Protein AF-A0A222F037-F1 (afdb_monomer)

Structure (mmCIF, N/CA/C/O backbone):
data_AF-A0A222F037-F1
#
_entry.id   AF-A0A222F037-F1
#
loop_
_atom_site.group_PDB
_atom_site.id
_atom_site.type_symbol
_atom_site.label_atom_id
_atom_site.label_alt_id
_atom_site.label_comp_id
_atom_site.label_asym_id
_atom_site.label_entity_id
_atom_site.label_seq_id
_atom_site.pdbx_PDB_ins_code
_atom_site.Cartn_x
_atom_site.Cartn_y
_atom_site.Cartn_z
_atom_site.occupancy
_atom_site.B_iso_or_equiv
_atom_site.auth_seq_id
_atom_site.auth_comp_id
_atom_site.auth_asym_id
_atom_site.auth_atom_id
_atom_site.pdbx_PDB_model_num
ATOM 1 N N . MET A 1 1 ? -57.638 6.867 69.847 1.00 44.72 1 MET A N 1
ATOM 2 C CA . MET A 1 1 ? -56.351 6.575 69.184 1.00 44.72 1 MET A CA 1
ATOM 3 C C . MET A 1 1 ? -56.118 7.728 68.218 1.00 44.72 1 MET A C 1
ATOM 5 O O . MET A 1 1 ? -56.720 7.694 67.163 1.00 44.72 1 MET A O 1
ATOM 9 N N . LEU A 1 2 ? -55.540 8.893 68.529 1.00 27.75 2 LEU A N 1
ATOM 10 C CA . LEU A 1 2 ? -54.405 9.309 69.376 1.00 27.75 2 LEU A CA 1
ATOM 11 C C . LEU A 1 2 ? -53.073 8.592 69.084 1.00 27.75 2 LEU A C 1
ATOM 13 O O . LEU A 1 2 ? -53.052 7.366 69.155 1.00 27.75 2 LEU A O 1
ATOM 17 N N . GLN A 1 3 ? -52.037 9.436 68.871 1.00 32.38 3 GLN A N 1
ATOM 18 C CA . GLN A 1 3 ? -50.613 9.254 68.481 1.00 32.38 3 GLN A CA 1
ATOM 19 C C . GLN A 1 3 ? -50.388 9.155 66.956 1.00 32.38 3 GLN A C 1
ATOM 21 O O . GLN A 1 3 ? -50.810 8.178 66.355 1.00 32.38 3 GLN A O 1
ATOM 26 N N . GLU A 1 4 ? -49.872 10.141 66.198 1.00 31.61 4 GLU A N 1
ATOM 27 C CA . GLU A 1 4 ? -48.800 11.162 66.362 1.00 31.61 4 GLU A CA 1
ATOM 28 C C . GLU A 1 4 ? -47.392 10.628 66.681 1.00 31.61 4 GLU A C 1
ATOM 30 O O . GLU A 1 4 ? -47.247 9.740 67.516 1.00 31.61 4 GLU A O 1
ATOM 35 N N . SER A 1 5 ? -46.388 11.287 66.069 1.00 30.94 5 SER A N 1
ATOM 36 C CA . SER A 1 5 ? -44.912 11.128 66.130 1.00 30.94 5 SER A CA 1
ATOM 37 C C . SER A 1 5 ? -44.308 10.109 65.141 1.00 30.94 5 SER A C 1
ATOM 39 O O . SER A 1 5 ? -44.857 9.033 64.957 1.00 30.94 5 SER A O 1
ATOM 41 N N . SER A 1 6 ? -43.207 10.361 64.429 1.00 33.81 6 SER A N 1
ATOM 42 C CA . SER A 1 6 ? -42.272 11.495 64.385 1.00 33.81 6 SER A CA 1
ATOM 43 C C . SER A 1 6 ? -41.358 11.348 63.162 1.00 33.81 6 SER A C 1
ATOM 45 O O . SER A 1 6 ? -41.083 10.245 62.697 1.00 33.81 6 SER A O 1
ATOM 47 N N . GLU A 1 7 ? -40.892 12.492 62.673 1.00 32.72 7 GLU A N 1
ATOM 48 C CA . GLU A 1 7 ? -39.775 12.670 61.751 1.00 32.72 7 GLU A CA 1
ATOM 49 C C . GLU A 1 7 ? -38.509 11.928 62.207 1.00 32.72 7 GLU A C 1
ATOM 51 O O . GLU A 1 7 ? -38.179 11.947 63.390 1.00 32.72 7 GLU A O 1
ATOM 56 N N . GLU A 1 8 ? -37.728 11.413 61.255 1.00 32.22 8 GLU A N 1
ATOM 57 C CA . GLU A 1 8 ? -36.274 11.361 61.409 1.00 32.22 8 GLU A CA 1
ATOM 58 C C . GLU A 1 8 ? -35.620 11.683 60.059 1.00 32.22 8 GLU A C 1
ATOM 60 O O . GLU A 1 8 ? -35.667 10.923 59.091 1.00 32.22 8 GLU A O 1
ATOM 65 N N . LYS A 1 9 ? -35.093 12.907 59.975 1.00 33.88 9 LYS A N 1
ATOM 66 C CA . LYS A 1 9 ? -34.127 13.323 58.965 1.00 33.88 9 LYS A CA 1
ATOM 67 C C . LYS A 1 9 ? -32.746 12.907 59.464 1.00 33.88 9 LYS A C 1
ATOM 69 O O . LYS A 1 9 ? -32.246 13.527 60.392 1.00 33.88 9 LYS A O 1
ATOM 74 N N . GLU A 1 10 ? -32.095 12.001 58.751 1.00 32.56 10 GLU A N 1
ATOM 75 C CA . GLU A 1 10 ? -30.636 11.975 58.621 1.00 32.56 10 GLU A CA 1
ATOM 76 C C . GLU A 1 10 ? -30.338 11.840 57.114 1.00 32.56 10 GLU A C 1
ATOM 78 O O . GLU A 1 10 ? -30.936 11.024 56.426 1.00 32.56 10 GLU A O 1
ATOM 83 N N . GLY A 1 11 ? -29.537 12.663 56.445 1.00 24.97 11 GLY A N 1
ATOM 84 C CA . GLY A 1 11 ? -28.470 13.505 56.952 1.00 24.97 11 GLY A CA 1
ATOM 85 C C . GLY A 1 11 ? -27.113 12.840 56.733 1.00 24.97 11 GLY A C 1
ATOM 86 O O . GLY A 1 11 ? -26.520 12.366 57.679 1.00 24.97 11 GLY A O 1
ATOM 87 N N . ILE A 1 12 ? -26.607 12.916 55.493 1.00 29.00 12 ILE A N 1
ATOM 88 C CA . ILE A 1 12 ? -25.171 13.020 55.167 1.00 29.00 12 ILE A CA 1
ATOM 89 C C . ILE A 1 12 ? -24.291 11.800 55.522 1.00 29.00 12 ILE A C 1
ATOM 91 O O . ILE A 1 12 ? -23.791 11.697 56.630 1.00 29.00 12 ILE A O 1
ATOM 95 N N . GLN A 1 13 ? -23.894 11.011 54.519 1.00 25.70 13 GLN A N 1
ATOM 96 C CA . GLN A 1 13 ? -22.471 10.837 54.170 1.00 25.70 13 GLN A CA 1
ATOM 97 C C . GLN A 1 13 ? -22.314 9.960 52.931 1.00 25.70 13 GLN A C 1
ATOM 99 O O . GLN A 1 13 ? -22.959 8.929 52.774 1.00 25.70 13 GLN A O 1
ATOM 104 N N . GLY A 1 14 ? -21.473 10.437 52.014 1.00 31.55 14 GLY A N 1
ATOM 105 C CA . GLY A 1 14 ? -21.259 9.838 50.712 1.00 31.55 14 GLY A CA 1
ATOM 106 C C . GLY A 1 14 ? -20.851 8.376 50.803 1.00 31.55 14 GLY A C 1
ATOM 107 O O . GLY A 1 14 ? -19.873 8.025 51.459 1.00 31.55 14 GLY A O 1
ATOM 108 N N . GLN A 1 15 ? -21.546 7.540 50.041 1.00 29.97 15 GLN A N 1
ATOM 109 C CA . GLN A 1 15 ? -20.991 6.257 49.658 1.00 29.97 15 GLN A CA 1
ATOM 110 C C . GLN A 1 15 ? -20.064 6.512 48.473 1.00 29.97 15 GLN A C 1
ATOM 112 O O . GLN A 1 15 ? -20.461 6.521 47.308 1.00 29.97 15 GLN A O 1
ATOM 117 N N . GLN A 1 16 ? -18.841 6.882 48.865 1.00 32.56 16 GLN A N 1
ATOM 118 C CA . GLN A 1 16 ? -17.566 6.583 48.222 1.00 32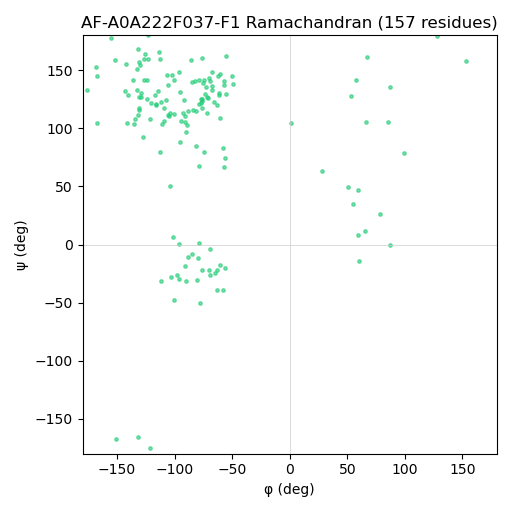.56 16 GLN A CA 1
ATOM 119 C C . GLN A 1 16 ? -17.789 5.758 46.949 1.00 32.56 16 GLN A C 1
ATOM 121 O O . GLN A 1 16 ? -18.198 4.601 46.992 1.00 32.56 16 GLN A O 1
ATOM 126 N N . VAL A 1 17 ? -17.670 6.371 45.771 1.00 36.91 17 VAL A N 1
ATOM 127 C CA . VAL A 1 17 ? -16.394 6.375 45.041 1.00 36.91 17 VAL A CA 1
ATOM 128 C C . VAL A 1 17 ? -15.584 5.130 45.408 1.00 36.91 17 VAL A C 1
ATOM 130 O O . VAL A 1 17 ? -14.506 5.209 45.984 1.00 36.91 17 VAL A O 1
ATOM 133 N N . ASN A 1 18 ? -16.120 3.955 45.080 1.00 30.56 18 ASN A N 1
ATOM 134 C CA . ASN A 1 18 ? -15.270 2.810 44.820 1.00 30.56 18 ASN A CA 1
ATOM 135 C C . ASN A 1 18 ? -14.655 3.068 43.452 1.00 30.56 18 ASN A C 1
ATOM 137 O O . ASN A 1 18 ? -15.126 2.615 42.410 1.00 30.56 18 ASN A O 1
ATOM 141 N N . GLU A 1 19 ? -13.625 3.910 43.504 1.00 40.41 19 GLU A N 1
ATOM 142 C CA . GLU A 1 19 ? -12.533 4.009 42.557 1.00 40.41 19 GLU A CA 1
ATOM 143 C C . GLU A 1 19 ? -11.891 2.623 42.487 1.00 40.41 19 GLU A C 1
ATOM 145 O O . GLU A 1 19 ? -10.844 2.334 43.066 1.00 40.41 19 GLU A O 1
ATOM 150 N N . GLU A 1 20 ? -12.580 1.705 41.814 1.00 37.59 20 GLU A N 1
ATOM 151 C CA . GLU A 1 20 ? -11.946 0.504 41.330 1.00 37.59 20 GLU A CA 1
ATOM 152 C C . GLU A 1 20 ? -10.862 1.015 40.384 1.00 37.59 20 GLU A C 1
ATOM 154 O O . GLU A 1 20 ? -11.156 1.603 39.339 1.00 37.59 20 GLU A O 1
ATOM 159 N N . LYS A 1 21 ? -9.606 0.885 40.826 1.00 43.19 21 LYS A N 1
ATOM 160 C CA . LYS A 1 21 ? -8.369 1.118 40.075 1.00 43.19 21 LYS A CA 1
ATOM 161 C C . LYS A 1 21 ? -8.349 0.227 38.829 1.00 43.19 21 LYS A C 1
ATOM 163 O O . LYS A 1 21 ? -7.562 -0.704 38.709 1.00 43.19 21 LYS A O 1
ATOM 168 N N . GLY A 1 22 ? -9.246 0.489 37.894 1.00 38.19 22 GLY A N 1
ATOM 169 C CA . GLY A 1 22 ? -9.325 -0.146 36.601 1.00 38.19 22 GLY A CA 1
ATOM 170 C C . GLY A 1 22 ? -8.565 0.735 35.637 1.00 38.19 22 GLY A C 1
ATOM 171 O O . GLY A 1 22 ? -9.047 1.798 35.254 1.00 38.19 22 GLY A O 1
ATOM 172 N N . SER A 1 23 ? -7.375 0.303 35.235 1.00 48.22 23 SER A N 1
ATOM 173 C CA . SER A 1 23 ? -6.667 0.874 34.093 1.00 48.22 23 SER A CA 1
ATOM 174 C C . SER A 1 23 ? -7.546 0.766 32.837 1.00 48.22 23 SER A C 1
ATOM 176 O O . SER A 1 23 ? -7.405 -0.168 32.052 1.00 48.22 23 SER A O 1
ATOM 178 N N . ARG A 1 24 ? -8.476 1.704 32.616 1.00 53.94 24 ARG A N 1
ATOM 179 C CA . ARG A 1 24 ? -9.244 1.816 31.369 1.00 53.94 24 ARG A CA 1
ATOM 180 C C . ARG A 1 24 ? -8.385 2.499 30.310 1.00 53.94 24 ARG A C 1
ATOM 182 O O . ARG A 1 24 ? -8.654 3.620 29.887 1.00 53.94 24 ARG A O 1
ATOM 189 N N . THR A 1 25 ? -7.330 1.826 29.872 1.00 52.44 25 THR A N 1
ATOM 190 C CA . THR A 1 25 ? -6.599 2.210 28.664 1.00 52.44 25 THR A CA 1
ATOM 191 C C . THR A 1 25 ? -7.233 1.487 27.484 1.00 52.44 25 THR A C 1
ATOM 193 O O . THR A 1 25 ? -6.890 0.349 27.194 1.00 52.44 25 THR A O 1
ATOM 196 N N . MET A 1 26 ? -8.134 2.164 26.769 1.00 52.06 26 MET A N 1
ATOM 197 C CA . MET A 1 26 ? -8.451 1.800 25.383 1.00 52.06 26 MET A CA 1
ATOM 198 C C . MET A 1 26 ? -7.982 2.886 24.409 1.00 52.06 26 MET A C 1
ATOM 200 O O . MET A 1 26 ? -8.790 3.685 23.941 1.00 52.06 26 MET A O 1
ATOM 204 N N . PRO A 1 27 ? -6.682 2.921 24.074 1.00 58.72 27 PRO A N 1
ATOM 205 C CA . PRO A 1 27 ? -6.252 3.593 22.864 1.00 58.72 27 PRO A CA 1
ATOM 206 C C . PRO A 1 27 ? -5.308 2.709 22.044 1.00 58.72 27 PRO A C 1
ATOM 208 O O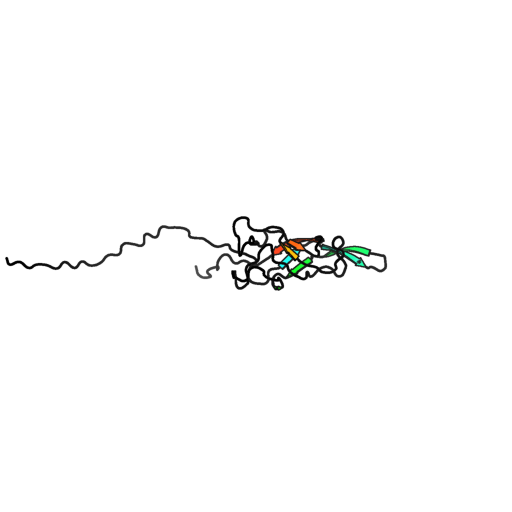 . PRO A 1 27 ? -4.168 2.471 22.425 1.00 58.72 27 PRO A O 1
ATOM 211 N N . PHE A 1 28 ? -5.788 2.268 20.886 1.00 55.22 28 PHE A N 1
ATOM 212 C CA . PHE A 1 28 ? -5.051 2.337 19.624 1.00 55.22 28 PHE A CA 1
ATOM 213 C C . PHE A 1 28 ? -6.037 2.025 18.502 1.00 55.22 28 PHE A C 1
ATOM 215 O O . PHE A 1 28 ? -6.422 0.871 18.327 1.00 55.22 28 PHE A O 1
ATOM 222 N N . ILE A 1 29 ? -6.483 3.038 17.759 1.00 59.16 29 ILE A N 1
ATOM 223 C CA . ILE A 1 29 ? -7.314 2.816 16.574 1.00 59.16 29 ILE A CA 1
ATOM 224 C C . ILE A 1 29 ? -6.729 3.621 15.427 1.00 59.16 29 ILE A C 1
ATOM 226 O O . ILE A 1 29 ? -6.639 4.843 15.481 1.00 59.16 29 ILE A O 1
ATOM 230 N N . ASN A 1 30 ? -6.314 2.891 14.402 1.00 64.50 30 ASN A N 1
ATOM 231 C CA . ASN A 1 30 ? -5.890 3.427 13.130 1.00 64.50 30 ASN A CA 1
ATOM 232 C C . ASN A 1 30 ? -6.545 2.567 12.039 1.00 64.50 30 ASN A C 1
ATOM 234 O O . ASN A 1 30 ? -6.110 1.441 11.809 1.00 64.50 30 ASN A O 1
ATOM 238 N N . SER A 1 31 ? -7.589 3.092 11.396 1.00 67.31 31 SER A N 1
ATOM 239 C CA . SER A 1 31 ? -8.130 2.595 10.121 1.00 67.31 31 SER A CA 1
ATOM 240 C C . SER A 1 31 ? -7.694 3.530 8.985 1.00 67.31 31 SER A C 1
ATOM 242 O O . SER A 1 31 ? -8.515 4.024 8.220 1.00 67.31 31 SER A O 1
ATOM 244 N N . GLN A 1 32 ? -6.383 3.777 8.973 1.00 66.75 32 GLN A N 1
ATOM 245 C CA . GLN A 1 32 ? -5.530 4.659 8.161 1.00 66.75 32 GLN A CA 1
ATOM 246 C C . GLN A 1 32 ? -5.486 6.175 8.484 1.00 66.75 32 GLN A C 1
ATOM 248 O O . GLN A 1 32 ? -5.090 6.939 7.615 1.00 66.75 32 GLN A O 1
ATOM 253 N N . GLY A 1 33 ? -5.749 6.579 9.743 1.00 58.16 33 GLY A N 1
ATOM 254 C CA . GLY A 1 33 ? -5.167 7.782 10.390 1.00 58.16 33 GLY A CA 1
ATOM 255 C C . GLY A 1 33 ? -5.552 9.179 9.873 1.00 58.16 33 GLY A C 1
ATOM 256 O O . GLY A 1 33 ? -6.029 9.310 8.752 1.00 58.16 33 GLY A O 1
ATOM 257 N N . PRO A 1 34 ? -5.353 10.267 10.660 1.00 54.12 34 PRO A N 1
ATOM 258 C CA . PRO A 1 34 ? -5.536 11.616 10.139 1.00 54.12 34 PRO A CA 1
ATOM 259 C C . PRO A 1 34 ? -4.537 11.834 9.000 1.00 54.12 34 PRO A C 1
ATOM 261 O O . PRO A 1 34 ? -3.345 11.546 9.138 1.00 54.12 34 PRO A O 1
ATOM 264 N N . LEU A 1 35 ? -5.046 12.323 7.872 1.00 65.75 35 LEU 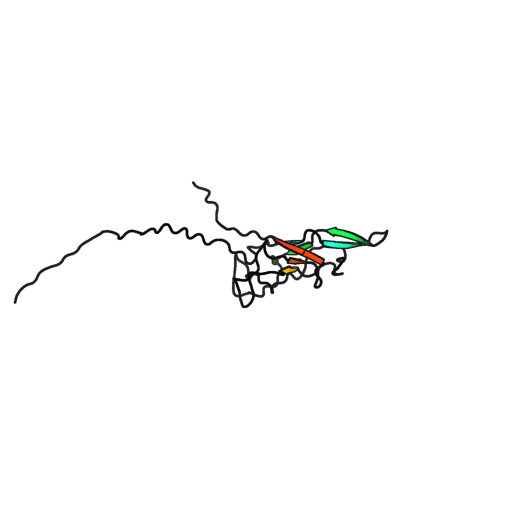A N 1
ATOM 265 C CA . LEU A 1 35 ? -4.247 12.630 6.692 1.00 65.75 35 LEU A CA 1
ATOM 266 C C . LEU A 1 35 ? -3.018 13.480 7.077 1.00 65.75 35 LEU A C 1
ATOM 268 O O . LEU A 1 35 ? -3.166 14.410 7.875 1.00 65.75 35 LEU A O 1
ATOM 272 N N . PRO A 1 36 ? -1.824 13.206 6.512 1.00 66.56 36 PRO A N 1
ATOM 273 C CA . PRO A 1 36 ? -1.565 12.338 5.359 1.00 66.56 36 PRO A CA 1
ATOM 274 C C . PRO A 1 36 ? -0.963 10.965 5.728 1.00 66.56 36 PRO A C 1
ATOM 276 O O . PRO A 1 36 ? 0.197 10.867 6.128 1.00 66.56 36 PRO A O 1
ATOM 279 N N . GLY A 1 37 ? -1.728 9.888 5.516 1.00 79.81 37 GLY A N 1
ATOM 280 C CA . GLY A 1 37 ? -1.173 8.537 5.398 1.00 79.81 37 GLY A CA 1
ATOM 281 C C . GLY A 1 37 ? -0.491 8.351 4.038 1.00 79.81 37 GLY A C 1
ATOM 282 O O . GLY A 1 37 ? -0.968 8.853 3.015 1.00 79.81 37 GLY A O 1
ATOM 283 N N . ILE A 1 38 ? 0.632 7.643 4.014 1.00 87.19 38 ILE A N 1
ATOM 284 C CA . ILE A 1 38 ? 1.421 7.399 2.808 1.00 87.19 38 ILE A CA 1
ATOM 285 C C . ILE A 1 38 ? 1.695 5.909 2.695 1.00 87.19 38 ILE A C 1
ATOM 287 O O . ILE A 1 38 ? 2.237 5.303 3.616 1.00 87.19 38 ILE A O 1
ATOM 291 N N . ASP A 1 39 ? 1.381 5.316 1.552 1.00 88.19 39 ASP A N 1
ATOM 292 C CA . ASP A 1 39 ? 1.894 3.994 1.233 1.00 88.19 39 ASP A CA 1
ATOM 293 C C . ASP A 1 39 ? 3.301 4.135 0.706 1.00 88.19 39 ASP A C 1
ATOM 295 O O . ASP A 1 39 ? 3.495 4.679 -0.377 1.00 88.19 39 ASP A O 1
ATOM 299 N N . LEU A 1 40 ? 4.275 3.607 1.432 1.00 89.19 40 LEU A N 1
ATOM 300 C CA . LEU A 1 40 ? 5.659 3.626 0.998 1.00 89.19 40 LEU A CA 1
ATOM 301 C C . LEU A 1 40 ? 6.091 2.216 0.622 1.00 89.19 40 LEU A C 1
ATOM 303 O O . LEU A 1 40 ? 6.130 1.323 1.474 1.00 89.19 40 LEU A O 1
ATOM 307 N N . ALA A 1 41 ? 6.442 2.035 -0.646 1.00 89.06 41 ALA A N 1
ATOM 308 C CA . ALA A 1 41 ? 7.097 0.840 -1.139 1.00 89.06 41 ALA A CA 1
ATOM 309 C C . ALA A 1 41 ? 8.552 1.199 -1.489 1.00 89.06 41 ALA A C 1
ATOM 311 O O . ALA A 1 41 ? 8.787 1.907 -2.468 1.00 89.06 41 ALA A O 1
ATOM 312 N N . PRO A 1 42 ? 9.543 0.780 -0.676 1.00 83.94 42 PRO A N 1
ATOM 313 C CA . PRO A 1 42 ? 10.922 1.258 -0.816 1.00 83.94 42 PRO A CA 1
ATOM 314 C C . PRO A 1 42 ? 11.612 0.847 -2.121 1.00 83.94 42 PRO A C 1
ATOM 316 O O . PRO A 1 42 ? 12.563 1.500 -2.539 1.00 83.94 42 PRO A O 1
ATOM 319 N N . VAL A 1 43 ? 11.164 -0.251 -2.733 1.00 85.94 43 VAL A N 1
ATOM 320 C CA . VAL A 1 43 ? 11.816 -0.878 -3.887 1.00 85.94 43 VAL A CA 1
ATOM 321 C C . VAL A 1 43 ? 10.790 -1.056 -5.000 1.00 85.94 43 VAL A C 1
ATOM 323 O O . VAL A 1 43 ? 10.095 -2.066 -5.032 1.00 85.94 43 VAL A O 1
ATOM 326 N N . ASP A 1 44 ? 10.683 -0.087 -5.904 1.00 84.50 44 ASP A N 1
ATOM 327 C CA . ASP A 1 44 ? 9.864 -0.165 -7.117 1.00 84.50 44 ASP A CA 1
ATOM 328 C C . ASP A 1 44 ? 10.776 -0.236 -8.357 1.00 84.50 44 ASP A C 1
ATOM 330 O O . ASP A 1 44 ? 11.396 0.769 -8.731 1.00 84.50 44 ASP A O 1
ATOM 334 N N . PRO A 1 45 ? 10.944 -1.423 -8.973 1.00 86.50 45 PRO A N 1
ATOM 335 C CA . PRO A 1 45 ? 11.808 -1.587 -10.134 1.00 86.50 45 PRO A CA 1
ATOM 336 C C . PRO A 1 45 ? 11.125 -1.052 -11.395 1.00 86.50 45 PRO A C 1
ATOM 338 O O . PRO A 1 45 ? 10.043 -1.505 -11.768 1.00 86.50 45 PRO A O 1
ATOM 341 N N . TYR A 1 46 ? 11.771 -0.138 -12.105 1.00 86.62 46 TYR A N 1
ATOM 342 C CA . TYR A 1 46 ? 11.267 0.415 -13.360 1.00 86.62 46 TYR A CA 1
ATOM 343 C C . TYR A 1 46 ? 12.350 0.376 -14.442 1.00 86.62 46 TYR A C 1
ATOM 345 O O . TYR A 1 46 ? 13.548 0.310 -14.159 1.00 86.62 46 TYR A O 1
ATOM 353 N N . MET A 1 47 ? 11.917 0.402 -15.698 1.00 86.31 47 MET A N 1
ATOM 354 C CA . MET A 1 47 ? 12.800 0.432 -16.859 1.00 86.31 47 MET A CA 1
ATOM 355 C C . MET A 1 47 ? 13.046 1.877 -17.275 1.00 86.31 47 MET A C 1
ATOM 357 O O . MET A 1 47 ? 12.127 2.574 -17.719 1.00 86.31 47 MET A O 1
ATOM 361 N N . GLN A 1 48 ? 14.289 2.337 -17.124 1.00 84.62 48 GLN A N 1
ATOM 362 C CA . GLN A 1 48 ? 14.702 3.652 -17.597 1.00 84.62 48 GLN A CA 1
ATOM 363 C C . GLN A 1 48 ? 15.255 3.550 -19.012 1.00 84.62 48 GLN A C 1
ATOM 365 O O . GLN A 1 48 ? 16.232 2.842 -19.260 1.00 84.62 48 GLN A O 1
ATOM 370 N N . VAL A 1 49 ? 14.671 4.324 -19.923 1.00 82.75 49 VAL A N 1
ATOM 371 C CA . VAL A 1 49 ? 15.210 4.484 -21.271 1.00 82.75 49 VAL A CA 1
ATOM 372 C C . VAL A 1 49 ? 16.478 5.329 -21.177 1.00 82.75 49 VAL A C 1
ATOM 374 O O . VAL A 1 49 ? 16.430 6.510 -20.831 1.00 82.75 49 VAL A O 1
ATOM 377 N N . THR A 1 50 ? 17.625 4.722 -21.466 1.00 82.62 50 THR A N 1
ATOM 378 C CA . THR A 1 50 ? 18.895 5.431 -21.643 1.00 82.62 50 THR A CA 1
ATOM 379 C C . THR A 1 50 ? 19.335 5.337 -23.106 1.00 82.62 50 THR A C 1
ATOM 381 O O . THR A 1 50 ? 18.902 4.424 -23.811 1.00 82.62 50 THR A O 1
ATOM 384 N N . PRO A 1 51 ? 20.219 6.229 -23.594 1.00 82.44 51 PRO A N 1
ATOM 385 C CA . PRO A 1 51 ? 20.740 6.139 -24.961 1.00 82.44 51 PRO A CA 1
ATOM 386 C C . PRO A 1 51 ? 21.427 4.801 -25.298 1.00 82.44 51 PRO A C 1
ATOM 388 O O . PRO A 1 51 ? 21.559 4.470 -26.470 1.00 82.44 51 PRO A O 1
ATOM 391 N N . ALA A 1 52 ? 21.855 4.035 -24.287 1.00 82.50 52 ALA A N 1
ATOM 392 C CA . ALA A 1 52 ? 22.500 2.729 -24.434 1.00 82.50 52 ALA A CA 1
ATOM 393 C C . ALA A 1 52 ? 21.535 1.531 -24.298 1.00 82.50 52 ALA A C 1
ATOM 395 O O . ALA A 1 52 ? 21.976 0.387 -24.393 1.00 82.50 52 ALA A O 1
ATOM 396 N N . GLY A 1 53 ? 20.238 1.773 -24.071 1.00 81.25 53 GLY A N 1
ATOM 397 C CA . GLY A 1 53 ? 19.221 0.739 -23.865 1.00 81.25 53 GLY A CA 1
ATOM 398 C C . GLY A 1 53 ? 18.396 0.938 -22.591 1.00 81.25 53 GLY A C 1
ATOM 399 O O . GLY A 1 53 ? 18.588 1.896 -21.837 1.00 81.25 53 GLY A O 1
ATOM 400 N N . GLU A 1 54 ? 17.450 0.031 -22.358 1.00 84.06 54 GLU A N 1
ATOM 401 C CA . GLU A 1 54 ? 16.650 0.014 -21.132 1.00 84.06 54 GLU A CA 1
ATOM 402 C C . GLU A 1 54 ? 17.458 -0.609 -19.992 1.00 84.06 54 GLU A C 1
ATOM 404 O O . GLU A 1 54 ? 17.914 -1.750 -20.089 1.00 84.06 54 GLU A O 1
ATOM 409 N N . ILE A 1 55 ? 17.654 0.152 -18.915 1.00 85.88 55 ILE A N 1
ATOM 410 C CA . ILE A 1 55 ? 18.379 -0.303 -17.725 1.00 85.88 55 ILE A CA 1
ATOM 411 C C . ILE A 1 55 ? 17.392 -0.359 -16.554 1.00 85.88 55 ILE A C 1
ATOM 413 O O . ILE A 1 55 ? 16.659 0.615 -16.339 1.00 85.88 55 ILE A O 1
ATOM 417 N N . PRO A 1 56 ? 17.363 -1.462 -15.783 1.00 86.00 56 PRO A N 1
ATOM 418 C CA . PRO A 1 56 ? 16.537 -1.543 -14.591 1.00 86.00 56 PRO A CA 1
ATOM 419 C C . PRO A 1 56 ? 17.106 -0.637 -13.497 1.00 86.00 56 PRO A C 1
ATOM 421 O O . PRO A 1 56 ? 18.271 -0.753 -13.111 1.00 86.00 56 PRO A O 1
ATOM 424 N N . LEU A 1 57 ? 16.265 0.250 -12.979 1.00 87.44 57 LEU A N 1
ATOM 425 C CA . LEU A 1 57 ? 16.565 1.104 -11.836 1.00 87.44 57 LEU A CA 1
ATOM 426 C C . LEU A 1 57 ? 15.481 0.943 -10.773 1.00 87.44 57 LEU A C 1
ATOM 428 O O . LEU A 1 57 ? 14.380 0.467 -11.045 1.00 87.44 57 LEU A O 1
ATOM 432 N N . VAL A 1 58 ? 15.818 1.315 -9.542 1.00 88.31 58 VAL A N 1
ATOM 433 C CA . VAL A 1 58 ? 14.927 1.189 -8.389 1.00 88.31 58 VAL A CA 1
ATOM 434 C C . VAL A 1 58 ? 14.700 2.572 -7.804 1.00 88.31 58 VAL A C 1
ATOM 436 O O . VAL A 1 58 ? 15.648 3.232 -7.382 1.00 8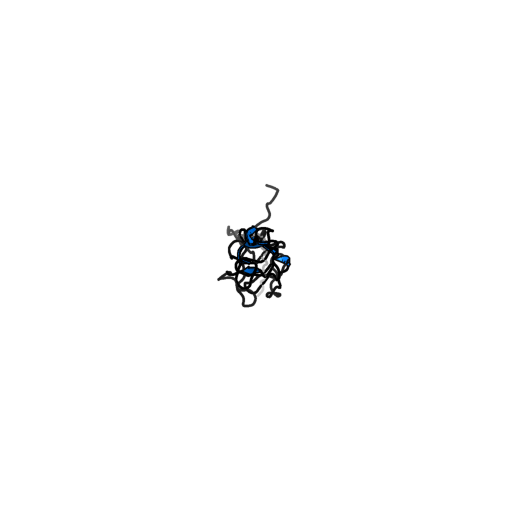8.31 58 VAL A O 1
ATOM 439 N N . PHE A 1 59 ? 13.439 2.984 -7.748 1.00 87.19 59 PHE A N 1
ATOM 440 C CA . PHE A 1 59 ? 12.998 4.138 -6.970 1.00 87.19 59 PHE A CA 1
ATOM 441 C C . PHE A 1 59 ? 11.919 3.700 -5.980 1.00 87.19 59 PHE A C 1
ATOM 443 O O . PHE A 1 59 ? 11.335 2.634 -6.152 1.00 87.19 59 PHE A O 1
ATOM 450 N N . PRO A 1 60 ? 11.656 4.464 -4.912 1.00 88.81 60 PRO A N 1
ATOM 451 C CA . PRO A 1 60 ? 10.506 4.188 -4.074 1.00 88.81 60 PRO A CA 1
ATOM 452 C C . PRO A 1 60 ? 9.223 4.537 -4.833 1.00 88.81 60 PRO A C 1
ATOM 454 O O . PRO A 1 60 ? 9.165 5.537 -5.550 1.00 88.81 60 PRO A O 1
ATOM 457 N N . SER A 1 61 ? 8.181 3.743 -4.624 1.00 88.88 61 SER A N 1
ATOM 458 C CA . SER A 1 61 ? 6.824 4.090 -5.028 1.00 88.88 61 SER A CA 1
ATOM 459 C C . SER A 1 61 ? 6.052 4.599 -3.814 1.00 88.88 61 SER A C 1
ATOM 461 O O . SER A 1 61 ? 6.229 4.122 -2.686 1.00 88.88 61 SER A O 1
ATOM 463 N N . THR A 1 62 ? 5.230 5.620 -4.046 1.00 89.94 62 THR A N 1
ATOM 464 C CA . THR A 1 62 ? 4.491 6.319 -2.998 1.00 89.94 62 THR A CA 1
ATOM 465 C C . THR A 1 62 ? 3.019 6.464 -3.370 1.00 89.94 62 THR A C 1
ATOM 467 O O . THR A 1 62 ? 2.680 7.153 -4.328 1.00 89.94 62 THR A O 1
ATOM 470 N N . GLY A 1 63 ? 2.121 5.846 -2.604 1.00 87.25 63 GLY A N 1
ATOM 471 C CA . GLY A 1 63 ? 0.673 6.038 -2.718 1.00 87.25 63 GLY A CA 1
ATOM 472 C C . GLY A 1 63 ? 0.178 7.086 -1.724 1.00 87.25 63 GLY A C 1
ATOM 473 O O . GLY A 1 63 ? 0.507 7.024 -0.539 1.00 87.25 63 GLY A O 1
ATOM 474 N N . MET A 1 64 ? -0.619 8.052 -2.179 1.00 87.06 64 MET A N 1
ATOM 475 C CA . MET A 1 64 ? -1.209 9.059 -1.292 1.00 87.06 64 MET A CA 1
ATOM 476 C C . MET A 1 64 ? -2.545 8.562 -0.740 1.00 87.06 64 MET A C 1
ATOM 478 O O . MET A 1 64 ? -3.512 8.448 -1.486 1.00 87.06 64 MET A O 1
ATOM 482 N N . ARG A 1 65 ? -2.649 8.337 0.578 1.00 82.19 65 ARG A N 1
ATOM 483 C CA . ARG A 1 65 ? -3.921 7.877 1.167 1.00 82.19 65 ARG A CA 1
ATOM 484 C C . ARG A 1 65 ? -5.022 8.932 1.159 1.00 82.19 65 ARG A C 1
ATOM 486 O O . ARG A 1 65 ? -6.199 8.604 1.182 1.00 82.19 65 ARG A O 1
ATOM 493 N N . ALA A 1 66 ? -4.639 10.202 1.062 1.00 80.94 66 ALA A N 1
ATOM 494 C CA . ALA A 1 66 ? -5.576 11.313 0.924 1.00 80.94 66 ALA A CA 1
ATOM 495 C C . ALA A 1 66 ? -6.401 11.272 -0.373 1.00 80.94 66 ALA A C 1
ATOM 497 O O . ALA A 1 66 ? -7.450 11.905 -0.432 1.00 80.94 66 ALA A O 1
ATOM 498 N N . THR A 1 67 ? -5.929 10.573 -1.411 1.00 85.56 67 THR A N 1
ATOM 499 C CA . THR A 1 67 ? -6.604 10.500 -2.716 1.00 85.56 67 THR A CA 1
ATOM 500 C C . THR A 1 67 ? -7.371 9.196 -2.918 1.00 85.56 67 THR A C 1
ATOM 502 O O . THR A 1 67 ? -7.872 8.949 -4.015 1.00 85.56 67 THR A O 1
ATOM 505 N N . GLU A 1 68 ? -7.472 8.352 -1.889 1.00 86.81 68 GLU A N 1
ATOM 506 C CA . GLU A 1 68 ? -8.216 7.099 -1.994 1.00 86.81 68 GLU A CA 1
ATOM 507 C C . GLU A 1 68 ? -9.702 7.332 -2.160 1.00 86.81 68 GLU A C 1
ATOM 509 O O . GLU A 1 68 ? -10.269 8.291 -1.642 1.00 86.81 68 GLU A O 1
ATOM 514 N N . VAL A 1 69 ? -10.337 6.413 -2.882 1.00 87.88 69 VAL A N 1
ATOM 515 C CA . VAL A 1 69 ? -11.785 6.409 -3.053 1.00 87.88 69 VAL A CA 1
ATOM 516 C C . VAL A 1 69 ? -12.402 5.589 -1.917 1.00 87.88 69 VAL A C 1
ATOM 518 O O . VAL A 1 69 ? -12.375 4.357 -2.004 1.00 87.88 69 VAL A O 1
ATOM 521 N N . PRO A 1 70 ? -12.989 6.222 -0.882 1.00 82.94 70 PRO A N 1
ATOM 522 C CA . PRO A 1 70 ? -13.488 5.497 0.273 1.00 82.94 70 PRO A CA 1
ATOM 523 C C . PRO A 1 70 ? -14.760 4.716 -0.057 1.00 82.94 70 PRO A C 1
ATOM 525 O O . PRO A 1 70 ? -15.703 5.227 -0.668 1.00 82.94 70 PRO A O 1
ATOM 528 N N . LYS A 1 71 ? -14.8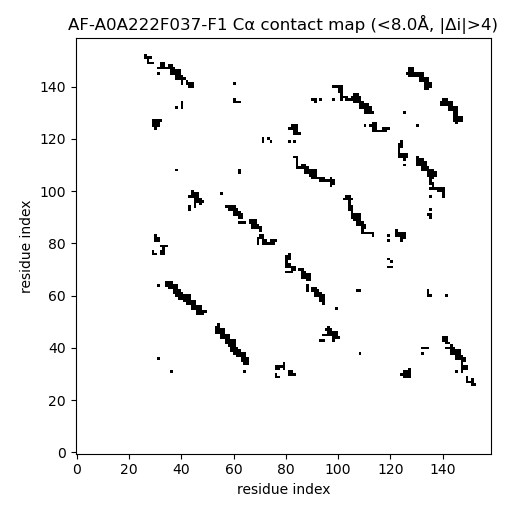23 3.470 0.402 1.00 86.50 71 LYS A N 1
ATOM 529 C CA . LYS A 1 71 ? -15.996 2.594 0.329 1.00 86.50 71 LYS A CA 1
ATOM 530 C C . LYS A 1 71 ? -16.791 2.598 1.630 1.00 86.50 71 LYS A C 1
ATOM 532 O O . LYS A 1 71 ? -18.006 2.389 1.598 1.00 86.50 71 LYS A O 1
ATOM 537 N N . CYS A 1 72 ? -16.142 2.877 2.763 1.00 84.12 72 CYS A N 1
ATOM 538 C CA . CYS A 1 72 ? -16.811 3.035 4.052 1.00 84.12 72 CYS A CA 1
ATOM 539 C C . CYS A 1 72 ? -17.104 4.512 4.356 1.00 84.12 72 CYS A C 1
ATOM 541 O O . CYS A 1 72 ? -16.328 5.204 5.005 1.00 84.12 72 CYS A O 1
ATOM 543 N N . THR A 1 73 ? -18.257 5.006 3.908 1.00 82.56 73 THR A N 1
ATOM 544 C CA . THR A 1 73 ? -18.661 6.411 4.112 1.00 82.56 73 THR A CA 1
ATOM 545 C C . THR A 1 73 ? -19.410 6.652 5.424 1.00 82.56 73 THR A C 1
ATOM 547 O O . THR A 1 73 ? -19.635 7.797 5.806 1.00 82.56 73 THR A O 1
ATOM 550 N N . ARG A 1 74 ? -19.812 5.585 6.128 1.00 83.81 74 ARG A N 1
ATOM 551 C CA . ARG A 1 74 ? -20.638 5.668 7.349 1.00 83.81 74 ARG A CA 1
ATOM 552 C C . ARG A 1 74 ? -19.827 5.757 8.639 1.00 83.81 74 ARG A C 1
ATOM 554 O O . ARG A 1 74 ? -20.382 6.125 9.670 1.00 83.81 74 ARG A O 1
ATOM 561 N N . VAL A 1 75 ? -18.552 5.378 8.598 1.00 81.69 75 VAL A N 1
ATOM 562 C CA . VAL A 1 75 ? -17.666 5.351 9.765 1.00 81.69 75 VAL A CA 1
ATOM 563 C C . VAL A 1 75 ? -16.550 6.354 9.531 1.00 81.69 75 VAL A C 1
ATOM 565 O O . VAL A 1 75 ? -15.809 6.239 8.560 1.00 81.69 75 VAL A O 1
ATOM 568 N N . ILE A 1 76 ? -16.440 7.334 10.424 1.00 81.69 76 ILE A N 1
ATOM 569 C CA . ILE A 1 76 ? -15.394 8.354 10.385 1.00 81.69 76 ILE A CA 1
ATOM 570 C C . ILE A 1 76 ? -14.409 8.051 11.509 1.00 81.69 76 ILE A C 1
ATOM 572 O O . ILE A 1 76 ? -14.795 7.949 12.674 1.00 81.69 76 ILE A O 1
ATOM 576 N N . VAL A 1 77 ? -13.136 7.906 11.158 1.00 77.81 77 VAL A N 1
ATOM 577 C CA . VAL A 1 77 ? -12.032 7.661 12.085 1.00 77.81 77 VAL A CA 1
ATOM 578 C C . VAL A 1 77 ? -11.001 8.756 11.874 1.00 77.81 77 VAL A C 1
ATOM 580 O O . VAL A 1 77 ? -10.551 8.996 10.760 1.00 77.81 77 VAL A O 1
ATOM 583 N N . GLN A 1 78 ? -10.641 9.452 12.953 1.00 75.19 78 GLN A N 1
ATOM 584 C CA . GLN A 1 78 ? -9.590 10.478 12.936 1.00 75.19 78 GLN A CA 1
ATOM 585 C C . GLN A 1 78 ? -9.808 11.586 11.880 1.00 75.19 78 GLN A C 1
ATOM 587 O O . GLN A 1 78 ? -8.857 12.116 11.316 1.00 75.19 78 GLN A O 1
ATOM 592 N N . GLY A 1 79 ? -11.072 11.951 11.634 1.00 74.75 79 GLY A N 1
ATOM 593 C CA . GLY A 1 79 ? -11.452 13.050 10.738 1.00 74.75 79 GLY A CA 1
ATOM 594 C C . GLY A 1 79 ? -11.595 12.676 9.258 1.00 74.75 79 GLY A C 1
ATOM 595 O O . GLY A 1 79 ? -11.973 13.537 8.471 1.00 74.75 79 GLY A O 1
ATOM 596 N N . THR A 1 80 ? -11.357 11.417 8.883 1.00 78.06 80 THR A N 1
ATOM 597 C CA . THR A 1 80 ? -11.587 10.890 7.527 1.00 78.06 80 THR A CA 1
ATOM 598 C C . THR A 1 80 ? -12.485 9.651 7.565 1.00 78.06 80 THR A C 1
ATOM 600 O O . THR A 1 80 ? -12.716 9.066 8.626 1.00 78.06 80 THR A O 1
ATOM 603 N N . THR A 1 81 ? -13.038 9.255 6.422 1.00 82.06 81 THR A N 1
ATOM 604 C CA . THR A 1 81 ? -13.724 7.964 6.271 1.00 82.06 81 THR A CA 1
ATOM 605 C C . THR A 1 81 ? -12.783 6.826 6.641 1.00 82.06 81 THR A C 1
ATOM 607 O O . THR A 1 81 ? -11.604 6.880 6.315 1.00 82.06 81 THR A O 1
ATOM 610 N N . ALA A 1 82 ? -13.281 5.797 7.319 1.00 85.31 82 ALA A N 1
ATOM 611 C CA . ALA A 1 82 ? -12.457 4.666 7.717 1.00 85.31 82 ALA A CA 1
ATOM 612 C C . ALA A 1 82 ? -11.991 3.852 6.502 1.00 85.31 82 ALA A C 1
ATOM 614 O O . ALA A 1 82 ? -12.810 3.487 5.660 1.00 85.31 82 ALA A O 1
ATOM 615 N N . HIS A 1 83 ? -10.700 3.517 6.449 1.00 87.56 83 HIS A N 1
ATOM 616 C CA . HIS A 1 83 ? -10.148 2.711 5.367 1.00 87.56 83 HIS A CA 1
ATOM 617 C C . HIS A 1 83 ? -10.324 1.210 5.640 1.00 87.56 83 HIS A C 1
ATOM 619 O O . HIS A 1 83 ? -10.154 0.690 6.753 1.00 87.56 83 HIS A O 1
ATOM 625 N N . THR A 1 84 ? -10.649 0.502 4.576 1.00 87.69 84 THR A N 1
ATOM 626 C CA . THR A 1 84 ? -10.975 -0.911 4.476 1.00 87.69 84 THR A CA 1
ATOM 627 C C . THR A 1 84 ? -10.188 -1.529 3.327 1.00 87.69 84 THR A C 1
ATOM 629 O O . THR A 1 84 ? -9.622 -0.837 2.487 1.00 87.69 84 THR A O 1
ATOM 632 N N . ILE A 1 85 ? -10.174 -2.859 3.245 1.00 89.06 85 ILE A N 1
ATOM 633 C CA . ILE A 1 85 ? -9.483 -3.569 2.153 1.00 89.06 85 ILE A CA 1
ATOM 634 C C . ILE A 1 85 ? -10.024 -3.235 0.748 1.00 89.06 85 ILE A C 1
ATOM 636 O O . ILE A 1 85 ? -9.375 -3.532 -0.250 1.00 89.06 85 ILE A O 1
ATOM 640 N N . MET A 1 86 ? -11.226 -2.660 0.658 1.00 87.75 86 MET A N 1
ATOM 641 C CA . MET A 1 86 ? -11.853 -2.298 -0.617 1.00 87.75 86 MET A CA 1
ATOM 642 C C . MET A 1 86 ? -11.414 -0.924 -1.133 1.00 87.75 86 MET A C 1
ATOM 644 O O . MET A 1 86 ? -11.793 -0.555 -2.247 1.00 87.75 86 MET A O 1
ATOM 648 N N . ASP A 1 87 ? -10.672 -0.169 -0.326 1.00 88.31 87 ASP A N 1
ATOM 649 C CA . ASP A 1 87 ? -10.190 1.153 -0.693 1.00 88.31 87 ASP A CA 1
ATOM 650 C C . ASP A 1 87 ? -8.928 1.045 -1.545 1.00 88.31 87 ASP A C 1
ATOM 652 O O . ASP A 1 87 ? -8.066 0.184 -1.338 1.00 88.31 87 ASP A O 1
ATOM 656 N N . GLU A 1 88 ? -8.856 1.918 -2.542 1.00 89.06 88 GLU A N 1
ATOM 657 C CA . GLU A 1 88 ? -7.801 1.923 -3.544 1.00 89.06 88 GLU A CA 1
ATOM 658 C C . GLU A 1 88 ? -7.410 3.371 -3.846 1.00 89.06 88 GLU A C 1
ATOM 660 O O . GLU A 1 88 ? -8.264 4.220 -4.135 1.00 89.06 88 GLU A O 1
ATOM 665 N N . ALA A 1 89 ? -6.109 3.651 -3.771 1.00 87.94 89 ALA A N 1
ATOM 666 C CA . ALA A 1 89 ? -5.526 4.883 -4.271 1.00 87.94 89 ALA A CA 1
ATOM 667 C C . ALA A 1 89 ? -5.437 4.779 -5.794 1.00 87.94 89 ALA A C 1
ATOM 669 O O . ALA A 1 89 ? -4.810 3.843 -6.292 1.00 87.94 89 ALA A O 1
ATOM 670 N N . PRO A 1 90 ? -6.024 5.716 -6.552 1.00 86.19 90 PRO A N 1
ATOM 671 C CA . PRO A 1 90 ? -6.090 5.604 -8.004 1.00 86.19 90 PRO A CA 1
ATOM 672 C C . PRO A 1 90 ? -4.723 5.755 -8.683 1.00 86.19 90 PRO A C 1
ATOM 674 O O . PRO A 1 90 ? -4.542 5.250 -9.787 1.00 86.19 90 PRO A O 1
ATOM 677 N N . VAL A 1 91 ? -3.777 6.461 -8.053 1.00 87.75 91 VAL A N 1
ATOM 678 C CA . VAL A 1 91 ? -2.470 6.783 -8.639 1.00 87.75 91 VAL A CA 1
ATOM 679 C C . VAL A 1 91 ? -1.373 6.739 -7.574 1.00 87.75 91 VAL A C 1
ATOM 681 O O . VAL A 1 91 ? -1.505 7.348 -6.510 1.00 87.75 91 VAL A O 1
ATOM 684 N N . THR A 1 92 ? -0.270 6.063 -7.891 1.00 88.19 92 THR A N 1
ATOM 685 C CA . THR A 1 92 ? 1.012 6.115 -7.186 1.00 88.19 92 THR A CA 1
ATOM 686 C C . THR A 1 92 ? 1.966 7.098 -7.856 1.00 88.19 92 THR A C 1
ATOM 688 O O . THR A 1 92 ? 1.952 7.297 -9.070 1.00 88.19 92 THR A O 1
ATOM 691 N N . ILE A 1 93 ? 2.824 7.717 -7.055 1.00 88.56 93 ILE A N 1
ATOM 692 C CA . ILE A 1 93 ? 3.995 8.452 -7.522 1.00 88.56 93 ILE A CA 1
ATOM 693 C C . ILE A 1 93 ? 5.143 7.445 -7.548 1.00 88.56 93 ILE A C 1
ATOM 695 O O . ILE A 1 93 ? 5.635 7.036 -6.494 1.00 88.56 93 ILE A O 1
ATOM 699 N N . SER A 1 94 ? 5.515 7.018 -8.749 1.00 84.56 94 SER A N 1
ATOM 700 C CA . SER A 1 94 ? 6.510 5.975 -9.010 1.00 84.56 94 SER A CA 1
ATOM 701 C C . SER A 1 94 ? 7.623 6.525 -9.916 1.00 84.56 94 SER A C 1
ATOM 703 O O . SER A 1 94 ? 7.622 7.711 -10.258 1.00 84.56 94 SER A O 1
ATOM 705 N N . GLY A 1 95 ? 8.619 5.699 -10.25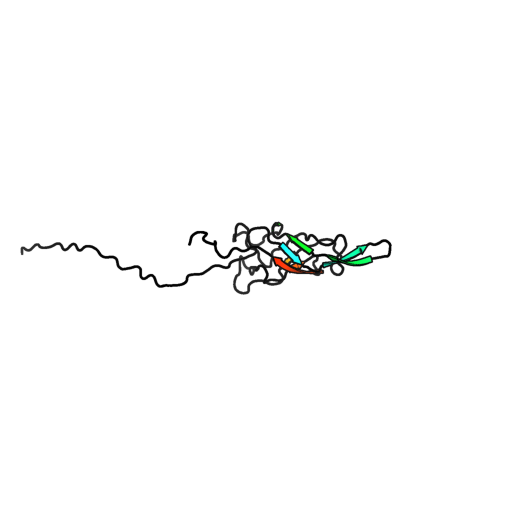5 1.00 82.50 95 GLY A N 1
ATOM 706 C CA . GLY A 1 95 ? 9.747 6.115 -11.096 1.00 82.50 95 GLY A CA 1
ATOM 707 C C . GLY A 1 95 ? 9.319 6.708 -12.455 1.00 82.50 95 GLY A C 1
ATOM 708 O O . GLY A 1 95 ? 8.202 6.486 -12.912 1.00 82.50 95 GLY A O 1
ATOM 709 N N . PRO A 1 96 ? 10.204 7.443 -13.152 1.00 82.50 96 PRO A N 1
ATOM 710 C CA . PRO A 1 96 ? 9.870 8.146 -14.400 1.00 82.50 96 PRO A CA 1
ATOM 711 C C . PRO A 1 96 ? 9.592 7.222 -15.601 1.00 82.50 96 PRO A C 1
ATOM 713 O O . PRO A 1 96 ? 9.294 7.707 -16.692 1.00 82.50 96 PRO A O 1
ATOM 716 N N . GLY A 1 97 ? 9.748 5.908 -15.436 1.00 83.69 97 GLY A N 1
ATOM 717 C CA . GLY A 1 97 ? 9.585 4.911 -16.490 1.00 83.69 97 GLY A CA 1
ATOM 718 C C . GLY A 1 97 ? 8.521 3.873 -16.151 1.00 83.69 97 GLY A C 1
ATOM 719 O O . GLY A 1 97 ? 7.835 3.954 -15.140 1.00 83.69 97 GLY A O 1
ATOM 720 N N . ARG A 1 98 ? 8.382 2.874 -17.021 1.00 85.56 98 ARG A N 1
ATOM 721 C CA . ARG A 1 98 ? 7.412 1.786 -16.841 1.00 85.56 98 ARG A CA 1
ATOM 722 C C . ARG A 1 98 ? 7.911 0.812 -15.776 1.00 85.56 98 ARG A C 1
ATOM 724 O O . ARG A 1 98 ? 9.092 0.466 -15.784 1.00 85.56 98 ARG A O 1
ATOM 731 N N . GLY A 1 99 ? 7.023 0.329 -14.913 1.00 82.62 99 GLY A N 1
ATOM 732 C CA . GLY A 1 99 ? 7.321 -0.738 -13.964 1.00 82.62 99 GLY A CA 1
ATOM 733 C C . GLY A 1 99 ? 7.816 -1.988 -14.688 1.00 82.62 99 GLY A C 1
ATOM 734 O O . GLY A 1 99 ? 7.281 -2.366 -15.731 1.00 82.62 99 GLY A O 1
ATOM 735 N N . MET A 1 100 ? 8.848 -2.631 -14.146 1.00 84.12 100 MET A N 1
ATOM 736 C CA . MET A 1 100 ? 9.442 -3.847 -14.713 1.00 84.12 100 MET A CA 1
ATOM 737 C C . MET A 1 100 ? 8.412 -4.975 -14.851 1.00 84.12 100 MET A C 1
ATOM 739 O O . MET A 1 100 ? 8.445 -5.726 -15.822 1.00 84.12 100 MET A O 1
ATOM 743 N N . ILE A 1 101 ? 7.521 -5.102 -13.868 1.00 82.56 101 ILE A N 1
ATOM 744 C CA . ILE A 1 101 ? 6.541 -6.185 -13.770 1.00 82.56 101 ILE A CA 1
ATOM 745 C C . ILE A 1 101 ? 5.175 -5.704 -14.258 1.00 82.56 101 ILE A C 1
ATOM 747 O O . ILE A 1 101 ? 4.531 -6.378 -15.058 1.00 82.56 101 ILE A O 1
ATOM 751 N N . SER A 1 102 ? 4.731 -4.533 -13.792 1.00 80.38 102 SER A N 1
ATOM 752 C CA . SER A 1 102 ? 3.404 -4.005 -14.128 1.00 80.38 102 SER A CA 1
ATOM 753 C C . SER A 1 102 ? 3.320 -3.421 -15.533 1.00 80.38 102 SER A C 1
ATOM 755 O O . SER A 1 102 ? 2.232 -3.343 -16.099 1.00 80.38 102 SER A O 1
ATOM 757 N N . SER A 1 103 ? 4.453 -3.026 -16.124 1.00 83.94 103 SER A N 1
ATOM 758 C CA . SER A 1 103 ? 4.550 -2.325 -17.411 1.00 83.94 103 SER A CA 1
ATOM 759 C C . SER A 1 103 ? 3.816 -0.971 -17.469 1.00 83.94 103 SER A C 1
ATOM 761 O O . SER A 1 103 ? 3.741 -0.352 -18.537 1.00 83.94 103 SER A O 1
ATOM 763 N N . GLU A 1 104 ? 3.325 -0.496 -16.323 1.00 84.50 104 GLU A N 1
ATOM 764 C CA . GLU A 1 104 ? 2.614 0.766 -16.110 1.00 84.50 104 GLU A CA 1
ATOM 765 C C . GLU A 1 104 ? 3.572 1.786 -15.473 1.00 84.50 104 GLU A C 1
ATOM 767 O O . GLU A 1 104 ? 4.469 1.410 -14.725 1.00 84.50 104 GLU A O 1
ATOM 772 N N . VAL A 1 105 ? 3.439 3.073 -15.811 1.00 82.06 105 VAL A N 1
ATOM 773 C CA . VAL A 1 105 ? 4.319 4.131 -15.264 1.00 82.06 105 VAL A CA 1
ATOM 774 C C . VAL A 1 105 ? 3.895 4.502 -13.845 1.00 82.06 105 VAL A C 1
ATOM 776 O O . VAL A 1 105 ? 4.703 4.504 -12.925 1.00 82.06 105 VAL A O 1
ATOM 779 N N . CYS A 1 106 ? 2.602 4.769 -13.686 1.00 85.19 106 CYS A N 1
ATOM 780 C CA . CYS A 1 106 ? 1.941 4.976 -12.410 1.00 85.19 106 CYS A CA 1
ATOM 781 C C . CYS A 1 106 ? 0.628 4.202 -12.444 1.00 85.19 106 CYS A C 1
ATOM 783 O O . CYS A 1 106 ? -0.053 4.190 -13.474 1.00 85.19 106 CYS A O 1
ATOM 785 N N . SER A 1 107 ? 0.249 3.592 -11.328 1.00 87.38 107 SER A N 1
ATOM 786 C CA . SER A 1 107 ? -0.987 2.817 -11.232 1.00 87.38 107 SER A CA 1
ATOM 787 C C . SER A 1 107 ? -1.527 2.851 -9.808 1.00 87.38 107 SER A C 1
ATOM 789 O O . SER A 1 107 ? -1.106 3.683 -9.010 1.00 87.38 107 SER A O 1
ATOM 791 N N . SER A 1 108 ? -2.489 2.001 -9.480 1.00 89.56 108 SER A N 1
ATOM 792 C CA . SER A 1 108 ? -3.150 2.044 -8.185 1.00 89.56 108 SER A CA 1
ATOM 793 C C . SER A 1 108 ? -2.311 1.472 -7.034 1.00 89.56 108 SER A C 1
ATOM 795 O O . SER A 1 108 ? -1.350 0.721 -7.234 1.00 89.56 108 SER A O 1
ATOM 797 N N . SER A 1 109 ? -2.688 1.841 -5.804 1.00 88.88 109 SER A N 1
ATOM 798 C CA . SER A 1 109 ? -2.205 1.233 -4.556 1.00 88.88 109 SER A CA 1
ATOM 799 C C . SER A 1 109 ? -3.377 0.730 -3.721 1.00 88.88 109 SER A C 1
ATOM 801 O O . SER A 1 109 ? -4.416 1.383 -3.652 1.00 88.88 109 SER A O 1
ATOM 803 N N . LYS A 1 110 ? -3.216 -0.421 -3.061 1.00 88.81 110 LYS A N 1
ATOM 804 C CA . LYS A 1 110 ? -4.219 -0.975 -2.133 1.00 88.81 110 LYS A CA 1
ATOM 805 C C . LYS A 1 110 ? -3.585 -1.841 -1.052 1.00 88.81 110 LYS A C 1
ATOM 807 O O . LYS A 1 110 ? -2.487 -2.371 -1.230 1.00 88.81 110 LYS A O 1
ATOM 812 N N . ASN A 1 111 ? -4.282 -2.039 0.067 1.00 89.75 111 ASN A N 1
ATOM 813 C CA . ASN A 1 111 ? -3.855 -3.002 1.089 1.00 89.75 111 ASN A CA 1
ATOM 814 C C . ASN A 1 111 ? -4.209 -4.436 0.677 1.00 89.75 111 ASN A C 1
ATOM 816 O O . ASN A 1 111 ? -5.284 -4.700 0.146 1.00 89.75 111 ASN A O 1
ATOM 820 N N . VAL A 1 112 ? -3.315 -5.378 0.974 1.00 88.50 112 VAL A N 1
ATOM 821 C CA . VAL A 1 112 ? -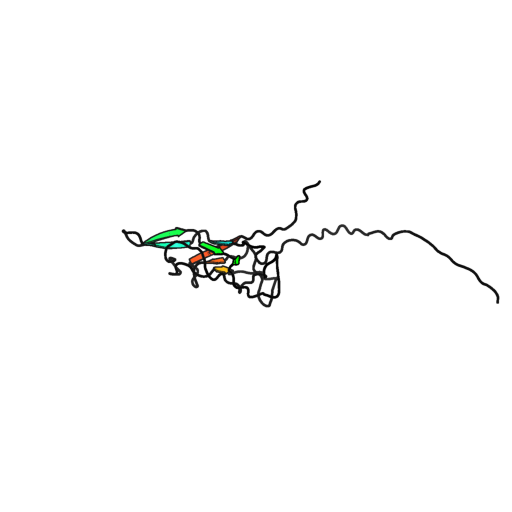3.533 -6.817 0.734 1.00 88.50 112 VAL A CA 1
ATOM 822 C C . VAL A 1 112 ? -4.040 -7.527 1.985 1.00 88.50 112 VAL A C 1
ATOM 824 O O . VAL A 1 112 ? -4.754 -8.524 1.895 1.00 88.50 112 VAL A O 1
ATOM 827 N N . LYS A 1 113 ? -3.669 -7.029 3.167 1.00 87.56 113 LYS A N 1
ATOM 828 C CA . LYS A 1 113 ? -4.143 -7.556 4.450 1.00 87.56 113 LYS A CA 1
ATOM 829 C C . LYS A 1 113 ? -5.014 -6.538 5.167 1.00 87.56 113 LYS A C 1
ATOM 831 O O . LYS A 1 113 ? -5.081 -5.370 4.803 1.00 87.56 113 LYS A O 1
ATOM 836 N N . CYS A 1 114 ? -5.713 -7.037 6.172 1.00 86.19 114 CYS A N 1
ATOM 837 C CA . CYS A 1 114 ? -6.679 -6.291 6.951 1.00 86.19 114 CYS A CA 1
ATOM 838 C C . CYS A 1 114 ? -6.839 -6.923 8.341 1.00 86.19 114 CYS A C 1
ATOM 840 O O . CYS A 1 114 ? -6.240 -7.955 8.681 1.00 86.19 114 CYS A O 1
ATOM 842 N N . SER A 1 115 ? -7.669 -6.300 9.167 1.00 84.81 115 SER A N 1
ATOM 843 C CA . SER A 1 115 ? -8.065 -6.800 10.472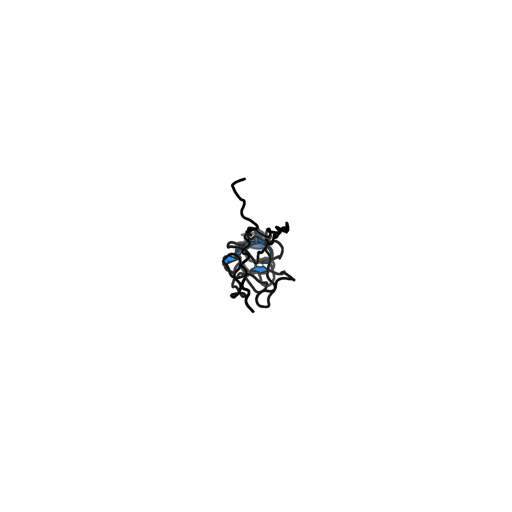 1.00 84.81 115 SER A CA 1
ATOM 844 C C . SER A 1 115 ? -9.034 -7.967 10.376 1.00 84.81 115 SER A C 1
ATOM 846 O O . SER A 1 115 ? -10.077 -7.879 9.745 1.00 84.81 115 SER A O 1
ATOM 848 N N . THR A 1 116 ? -8.725 -9.049 11.088 1.00 83.56 116 THR A N 1
ATOM 849 C CA . THR A 1 116 ? -9.615 -10.210 11.233 1.00 83.56 116 THR A CA 1
ATOM 850 C C . THR A 1 116 ? -10.722 -9.990 12.263 1.00 83.56 116 THR A C 1
ATOM 852 O O . THR A 1 116 ? -11.640 -10.797 12.350 1.00 83.56 116 THR A O 1
ATOM 855 N N . LYS A 1 117 ? -10.630 -8.922 13.068 1.00 84.12 117 LYS A N 1
ATOM 856 C CA . LYS A 1 117 ? -11.553 -8.652 14.183 1.00 84.12 117 LYS A CA 1
ATOM 857 C C . LYS A 1 117 ? -12.446 -7.436 13.954 1.00 84.12 117 LYS A C 1
ATOM 859 O O . LYS A 1 117 ? -13.558 -7.404 14.465 1.00 84.12 117 LYS A O 1
ATOM 864 N N . LEU A 1 118 ? -11.953 -6.431 13.229 1.00 82.38 118 LEU A N 1
ATOM 865 C CA . LEU A 1 118 ? -12.678 -5.183 12.993 1.00 82.38 118 LEU A CA 1
ATOM 866 C C . LEU A 1 118 ? -13.220 -5.163 11.566 1.00 82.38 118 LEU A C 1
ATOM 868 O O . LEU A 1 118 ? -12.446 -5.033 10.618 1.00 82.38 118 LEU A O 1
ATOM 872 N N . VAL A 1 119 ? -14.541 -5.259 11.436 1.00 85.81 119 VAL A N 1
ATOM 873 C CA . VAL A 1 119 ? -15.260 -5.177 10.161 1.00 85.81 119 VAL A CA 1
ATOM 874 C C . VAL A 1 119 ? -16.084 -3.895 10.146 1.00 85.81 119 VAL A C 1
ATOM 876 O O . VAL A 1 119 ? -16.915 -3.673 11.024 1.00 85.81 119 VAL A O 1
ATOM 879 N N . LEU A 1 120 ? -15.848 -3.053 9.144 1.00 83.69 120 LEU A N 1
ATOM 880 C CA . LEU A 1 120 ? -16.523 -1.782 8.918 1.00 83.69 120 LEU A CA 1
ATOM 881 C C . LEU A 1 120 ? -17.290 -1.873 7.598 1.00 83.69 120 LEU A C 1
ATOM 883 O O . LEU A 1 120 ? -16.711 -2.134 6.549 1.00 83.69 120 LEU A O 1
ATOM 887 N N . GLN A 1 121 ? -18.612 -1.695 7.650 1.00 84.75 121 GLN A N 1
ATOM 888 C CA . GLN A 1 121 ? -19.484 -1.736 6.468 1.00 84.75 121 GLN A CA 1
ATOM 889 C C . GLN A 1 121 ? -19.269 -2.987 5.588 1.00 84.75 121 GLN A C 1
ATOM 891 O O . GLN A 1 121 ? -19.114 -2.900 4.373 1.00 84.75 121 GLN A O 1
ATOM 896 N N . ASN A 1 122 ? -19.273 -4.163 6.224 1.00 84.06 122 ASN A N 1
ATOM 897 C CA . ASN A 1 122 ? -19.089 -5.470 5.582 1.00 84.06 122 ASN A CA 1
ATOM 898 C C . ASN A 1 122 ? -17.701 -5.712 4.953 1.00 84.06 122 ASN A C 1
ATOM 900 O O . ASN A 1 122 ? -17.516 -6.698 4.245 1.00 84.06 122 ASN A O 1
ATOM 904 N N . ALA A 1 123 ? -16.716 -4.855 5.236 1.00 87.62 123 ALA A N 1
ATOM 905 C CA . ALA A 1 123 ? -15.330 -5.057 4.841 1.00 87.62 123 ALA A CA 1
ATOM 906 C C . ALA A 1 123 ? -14.382 -4.954 6.042 1.00 87.62 123 ALA A C 1
ATOM 908 O O . ALA A 1 123 ? -14.582 -4.129 6.934 1.00 87.62 123 ALA A O 1
ATOM 909 N N . PRO A 1 124 ? -13.342 -5.791 6.111 1.00 87.50 124 PRO A N 1
ATOM 910 C CA . PRO A 1 124 ? -12.372 -5.716 7.190 1.00 87.50 124 PRO A CA 1
ATOM 911 C C . PRO A 1 124 ? -11.554 -4.417 7.105 1.00 87.50 124 PRO A C 1
ATOM 913 O O . PRO A 1 124 ? -11.106 -4.004 6.032 1.00 87.50 124 PRO A O 1
ATOM 916 N N . SER A 1 125 ? -11.361 -3.775 8.257 1.00 86.06 125 SER A N 1
ATOM 917 C CA . SER A 1 125 ? -10.597 -2.530 8.394 1.00 86.06 125 SER A CA 1
ATOM 918 C C . SER A 1 125 ? -9.111 -2.774 8.157 1.00 86.06 125 SER A C 1
ATOM 920 O O . SER A 1 125 ? -8.566 -3.759 8.653 1.00 86.06 125 SER A O 1
ATOM 922 N N . THR A 1 126 ? -8.430 -1.855 7.485 1.00 85.19 126 THR A N 1
ATOM 923 C CA . THR A 1 126 ? -6.964 -1.887 7.326 1.00 85.19 126 THR A CA 1
ATOM 924 C C . THR A 1 126 ? -6.262 -1.232 8.513 1.00 85.19 126 THR A C 1
ATOM 926 O O . THR A 1 126 ? -6.872 -0.439 9.226 1.00 85.19 126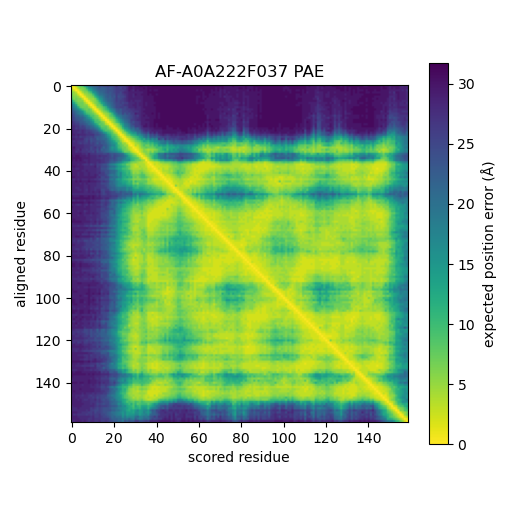 THR A O 1
ATOM 929 N N . ARG A 1 127 ? -4.989 -1.559 8.734 1.00 80.94 127 ARG A N 1
ATOM 930 C CA . ARG A 1 127 ? -4.132 -1.064 9.817 1.00 80.94 127 ARG A CA 1
ATOM 931 C C . ARG A 1 127 ? -2.813 -0.556 9.248 1.00 80.94 127 ARG A C 1
ATOM 933 O O . ARG A 1 127 ? -2.114 -1.295 8.550 1.00 80.94 127 ARG A O 1
ATOM 940 N N . ALA A 1 128 ? -2.421 0.652 9.639 1.00 78.50 128 ALA A N 1
ATOM 941 C CA . ALA A 1 128 ? -1.111 1.182 9.275 1.00 78.50 128 ALA A CA 1
ATOM 942 C C . ALA A 1 128 ? 0.024 0.304 9.822 1.00 78.50 128 ALA A C 1
ATOM 944 O O . ALA A 1 128 ? -0.092 -0.280 10.902 1.00 78.50 128 ALA A O 1
ATOM 945 N N . LEU A 1 129 ? 1.120 0.227 9.065 1.00 80.00 129 LEU A N 1
ATOM 946 C CA . LEU A 1 129 ? 2.360 -0.522 9.315 1.00 80.00 129 LEU A CA 1
ATOM 947 C C . LEU A 1 129 ? 2.230 -2.048 9.455 1.00 80.00 129 LEU A C 1
ATOM 949 O O . LEU A 1 129 ? 3.240 -2.741 9.378 1.00 80.00 129 LEU A O 1
ATOM 953 N N . MET A 1 130 ? 1.021 -2.577 9.638 1.00 81.12 130 MET A N 1
ATOM 954 C CA . MET A 1 130 ? 0.763 -4.008 9.841 1.00 81.12 130 MET A CA 1
ATOM 955 C C . MET A 1 130 ? 0.220 -4.692 8.588 1.00 81.12 130 MET A C 1
ATOM 957 O O . MET A 1 130 ? 0.410 -5.897 8.410 1.00 81.12 130 MET A O 1
ATOM 961 N N . ASP A 1 131 ? -0.465 -3.934 7.731 1.00 83.94 131 ASP A N 1
ATOM 962 C CA . ASP A 1 131 ? -1.071 -4.457 6.517 1.00 83.94 131 ASP A CA 1
ATOM 963 C C . ASP A 1 131 ? -0.257 -4.028 5.286 1.00 83.94 131 ASP A C 1
ATOM 965 O O . ASP A 1 131 ? -0.259 -2.839 4.948 1.00 83.94 131 ASP A O 1
ATOM 969 N N . PRO A 1 132 ? 0.423 -4.969 4.598 1.00 88.12 132 PRO A N 1
ATOM 970 C CA . PRO A 1 132 ? 1.216 -4.649 3.425 1.00 88.12 132 PRO A CA 1
ATOM 971 C C . PRO A 1 132 ? 0.342 -4.093 2.309 1.00 88.12 132 PRO A C 1
ATOM 973 O O . PRO A 1 132 ? -0.806 -4.514 2.106 1.00 88.12 132 PRO A O 1
ATOM 976 N N . THR A 1 133 ? 0.923 -3.158 1.575 1.00 88.50 133 THR A N 1
ATOM 977 C CA . THR A 1 133 ? 0.334 -2.528 0.404 1.00 88.50 133 THR A CA 1
ATOM 978 C C . THR A 1 133 ? 1.002 -3.040 -0.846 1.00 88.50 133 THR A C 1
ATOM 980 O O . THR A 1 133 ? 2.188 -3.352 -0.856 1.00 88.50 133 THR A O 1
ATOM 983 N N . VAL A 1 134 ? 0.219 -3.151 -1.902 1.00 90.19 134 VAL A N 1
ATOM 984 C CA . VAL A 1 134 ? 0.723 -3.393 -3.245 1.00 90.19 134 VAL A CA 1
ATOM 985 C C . VAL A 1 134 ? 0.613 -2.111 -4.031 1.00 90.19 134 VAL A C 1
ATOM 987 O O . VAL A 1 134 ? -0.397 -1.418 -3.921 1.00 90.19 134 VAL A O 1
ATOM 990 N N . GLN A 1 135 ? 1.653 -1.804 -4.793 1.00 86.62 135 GLN A N 1
ATOM 991 C CA . GLN A 1 135 ? 1.767 -0.546 -5.506 1.00 86.62 135 GLN A CA 1
ATOM 992 C C . GLN A 1 135 ? 2.113 -0.749 -6.971 1.00 86.62 135 GLN A C 1
ATOM 994 O O . GLN A 1 135 ? 2.761 -1.731 -7.350 1.00 86.62 135 GLN A O 1
ATOM 999 N N . ASN A 1 136 ? 1.715 0.253 -7.753 1.00 83.56 136 ASN A N 1
ATOM 1000 C CA . ASN A 1 136 ? 2.106 0.434 -9.136 1.00 83.56 136 ASN A CA 1
ATOM 1001 C C . ASN A 1 136 ? 1.717 -0.759 -10.028 1.00 83.56 136 ASN A C 1
ATOM 1003 O O . ASN A 1 136 ? 2.535 -1.254 -10.796 1.00 83.56 136 ASN A O 1
ATOM 1007 N N . GLY A 1 137 ? 0.471 -1.238 -9.917 1.00 74.62 137 GLY A N 1
ATOM 1008 C CA . GLY A 1 137 ? -0.114 -2.125 -10.924 1.00 74.62 137 GLY A CA 1
ATOM 1009 C C . GLY A 1 137 ? -1.201 -3.065 -10.416 1.00 74.62 137 GLY A C 1
ATOM 1010 O O . GLY A 1 137 ? -1.239 -3.444 -9.244 1.00 74.62 137 GLY A O 1
ATOM 1011 N N . LYS A 1 138 ? -2.045 -3.543 -11.343 1.00 67.31 138 LYS A N 1
ATOM 1012 C CA . LYS A 1 138 ? -2.921 -4.711 -11.098 1.00 67.31 138 LYS A CA 1
ATOM 1013 C C . LYS A 1 138 ? -2.105 -5.975 -10.833 1.00 67.31 138 LYS A C 1
ATOM 1015 O O . LYS A 1 138 ? -2.478 -6.781 -9.982 1.00 67.31 138 LYS A O 1
ATOM 1020 N N . LEU A 1 139 ? -1.003 -6.124 -11.570 1.00 76.94 139 LEU A N 1
ATOM 1021 C CA . LEU A 1 139 ? 0.109 -6.991 -11.203 1.00 76.94 139 LEU A CA 1
ATOM 1022 C C . LEU A 1 139 ? 1.085 -6.131 -10.396 1.00 76.94 139 LEU A C 1
ATOM 1024 O O . LEU A 1 139 ? 1.664 -5.205 -10.963 1.00 76.94 139 LEU A O 1
ATOM 1028 N N . PRO A 1 140 ? 1.213 -6.372 -9.084 1.00 78.69 140 PRO A N 1
ATOM 1029 C CA . PRO A 1 140 ? 1.930 -5.468 -8.201 1.00 78.69 140 PRO A CA 1
ATOM 1030 C C . PRO A 1 140 ? 3.415 -5.426 -8.547 1.00 78.69 140 PRO A C 1
ATOM 1032 O O . PRO A 1 140 ? 4.087 -6.457 -8.525 1.00 78.69 140 PRO A O 1
ATOM 1035 N N . ASN A 1 141 ? 3.919 -4.230 -8.847 1.00 82.00 141 ASN A N 1
ATOM 1036 C CA . ASN A 1 141 ? 5.336 -4.027 -9.134 1.00 82.00 141 ASN A CA 1
ATOM 1037 C C . ASN A 1 141 ? 6.160 -3.945 -7.846 1.00 82.00 141 ASN A C 1
ATOM 1039 O O . ASN A 1 141 ? 7.310 -4.379 -7.809 1.00 82.00 141 ASN A O 1
ATOM 1043 N N . SER A 1 142 ? 5.544 -3.438 -6.776 1.00 85.12 142 SER A N 1
ATOM 1044 C CA . SER A 1 142 ? 6.181 -3.321 -5.475 1.00 85.12 142 SER A CA 1
ATOM 1045 C C . SER A 1 142 ? 5.231 -3.622 -4.323 1.00 85.12 142 SER A C 1
ATOM 1047 O O . SER A 1 142 ? 4.007 -3.485 -4.428 1.00 85.12 142 SER A O 1
ATOM 1049 N N . VAL A 1 143 ? 5.824 -4.037 -3.206 1.00 89.00 143 VAL A N 1
ATOM 1050 C CA . VAL A 1 143 ? 5.144 -4.257 -1.933 1.00 89.00 143 VAL A CA 1
ATOM 1051 C C . VAL A 1 143 ? 5.718 -3.284 -0.913 1.00 89.00 143 VAL A C 1
ATOM 1053 O O . VAL A 1 143 ? 6.932 -3.191 -0.727 1.00 89.00 143 VAL A O 1
ATOM 1056 N N . GLY A 1 144 ? 4.830 -2.558 -0.251 1.00 88.75 144 GLY A N 1
ATOM 1057 C CA . GLY A 1 144 ? 5.153 -1.565 0.758 1.00 88.75 144 GLY A CA 1
ATOM 1058 C C . GLY A 1 144 ? 4.317 -1.735 2.013 1.00 88.75 144 GLY A C 1
ATOM 1059 O O . GLY A 1 144 ? 3.650 -2.750 2.211 1.00 88.75 144 GLY A O 1
ATOM 1060 N N . ASN A 1 145 ? 4.340 -0.706 2.851 1.00 88.94 145 ASN A N 1
ATOM 1061 C CA . ASN A 1 145 ? 3.468 -0.584 4.012 1.00 88.94 145 ASN A CA 1
ATOM 1062 C C . ASN A 1 145 ? 2.854 0.815 4.050 1.00 88.94 145 ASN A C 1
ATOM 1064 O O . ASN A 1 145 ? 3.471 1.790 3.614 1.00 88.94 145 ASN A O 1
ATOM 1068 N N . THR A 1 146 ? 1.656 0.928 4.621 1.00 87.19 146 THR A N 1
ATOM 1069 C CA . THR A 1 146 ? 1.074 2.239 4.918 1.00 87.19 146 THR A CA 1
ATOM 1070 C C . THR A 1 146 ? 1.725 2.826 6.163 1.00 87.19 146 THR A C 1
ATOM 1072 O O . THR A 1 146 ? 1.667 2.238 7.243 1.00 87.19 146 THR A O 1
ATOM 1075 N N . ILE A 1 147 ? 2.317 4.002 6.030 1.00 86.31 147 ILE A N 1
ATOM 1076 C CA . ILE A 1 147 ? 2.825 4.823 7.121 1.00 86.31 147 ILE A CA 1
ATOM 1077 C C . ILE A 1 147 ? 1.779 5.899 7.377 1.00 86.31 147 ILE A C 1
ATOM 1079 O O . ILE A 1 147 ? 1.556 6.771 6.544 1.00 86.31 147 ILE A O 1
ATOM 1083 N N . SER A 1 148 ? 1.127 5.839 8.531 1.00 81.69 148 SER A N 1
ATOM 1084 C CA . SER A 1 148 ? 0.181 6.869 8.943 1.00 81.69 148 SER A CA 1
ATOM 1085 C C . SER A 1 148 ? 0.467 7.270 10.380 1.00 81.69 148 SER A C 1
ATOM 1087 O O . SER A 1 148 ? 0.597 6.380 11.229 1.00 81.69 148 SER A O 1
ATOM 1089 N N . PRO A 1 149 ? 0.526 8.576 10.695 1.00 74.75 149 PRO A N 1
ATOM 1090 C CA . PRO A 1 149 ? 0.566 9.002 12.081 1.00 74.75 149 PRO A CA 1
ATOM 1091 C C . PRO A 1 149 ? -0.722 8.523 12.756 1.00 74.75 149 PRO A C 1
ATOM 1093 O O . PRO A 1 149 ? -1.814 8.737 12.246 1.00 74.75 149 PRO A O 1
ATOM 1096 N N . SER A 1 150 ? -0.624 7.845 13.892 1.00 66.88 150 SER A N 1
ATOM 1097 C CA . SER A 1 150 ? -1.787 7.554 14.733 1.00 66.88 150 SER A CA 1
ATOM 1098 C C . SER A 1 150 ? -1.427 7.861 16.169 1.00 66.88 150 SER A C 1
ATOM 1100 O O . SER A 1 150 ? -0.626 7.156 16.782 1.00 66.88 150 SER A O 1
ATOM 1102 N N . GLN A 1 151 ? -1.987 8.949 16.689 1.00 58.62 151 GLN A N 1
ATOM 1103 C CA . GLN A 1 151 ? -1.732 9.378 18.054 1.00 58.62 151 GLN A CA 1
ATOM 1104 C C . GLN A 1 151 ? -2.511 8.502 19.039 1.00 58.62 151 GLN A C 1
ATOM 1106 O O . GLN A 1 151 ? -3.727 8.363 18.938 1.00 58.62 151 GLN A O 1
ATOM 1111 N N . ILE A 1 152 ? -1.792 7.910 19.995 1.00 54.12 152 ILE A N 1
ATOM 1112 C CA . ILE A 1 152 ? -2.345 6.996 21.009 1.00 54.12 152 ILE A CA 1
ATOM 1113 C C . ILE A 1 152 ? -2.791 7.762 22.261 1.00 54.12 152 ILE A C 1
ATOM 1115 O O . ILE A 1 152 ? -3.712 7.356 22.962 1.00 54.12 152 ILE A O 1
ATOM 1119 N N . LYS A 1 153 ? -2.127 8.873 22.586 1.00 49.03 153 LYS A N 1
ATOM 1120 C CA . LYS A 1 153 ? -2.376 9.629 23.814 1.00 49.03 153 LYS A CA 1
ATOM 1121 C C . LYS A 1 153 ? -1.688 10.989 23.725 1.00 49.03 153 LYS A C 1
ATOM 1123 O O . LYS A 1 153 ? -0.610 11.097 23.142 1.00 49.03 153 LYS A O 1
ATOM 1128 N N . VAL A 1 154 ? -2.314 12.012 24.297 1.00 44.69 154 VAL A N 1
ATOM 1129 C CA . VAL A 1 154 ? -1.721 13.341 24.488 1.00 44.69 154 VAL A CA 1
ATOM 1130 C C . VAL A 1 154 ? -0.657 13.234 25.585 1.00 44.69 154 VAL A C 1
ATOM 1132 O O . VAL A 1 154 ? -0.934 12.724 26.670 1.00 44.69 154 VAL A O 1
ATOM 1135 N N . MET A 1 155 ? 0.563 13.681 25.292 1.00 43.81 155 MET A N 1
ATOM 1136 C CA . MET A 1 155 ? 1.580 13.970 26.303 1.00 43.81 155 MET A CA 1
ATOM 1137 C C . MET A 1 155 ? 1.046 15.116 27.171 1.00 43.81 155 MET A C 1
ATOM 1139 O O . MET A 1 155 ? 0.741 16.174 26.630 1.00 43.81 155 MET A O 1
ATOM 1143 N N . ASN A 1 156 ? 0.885 14.911 28.480 1.00 47.94 156 ASN A N 1
ATOM 1144 C CA . ASN A 1 156 ? 0.568 16.005 29.400 1.00 47.94 156 ASN A CA 1
ATOM 1145 C C . ASN A 1 156 ? 1.858 16.814 29.652 1.00 47.94 156 ASN A C 1
ATOM 1147 O O . ASN A 1 156 ? 2.807 16.224 30.168 1.00 47.94 156 ASN A O 1
ATOM 1151 N N . PRO A 1 157 ? 1.939 18.109 29.292 1.00 57.19 157 PRO A N 1
ATOM 1152 C CA . PRO A 1 157 ? 3.129 18.921 29.539 1.00 57.19 157 PRO A CA 1
ATOM 1153 C C . PRO A 1 157 ? 3.257 19.430 30.987 1.00 57.19 157 PRO A C 1
ATOM 1155 O O . PRO A 1 157 ? 4.226 20.125 31.274 1.00 57.19 157 PRO A O 1
ATOM 1158 N N . SER A 1 158 ? 2.337 19.107 31.906 1.00 60.97 158 SER A N 1
ATOM 1159 C CA . SER A 1 158 ? 2.484 19.439 33.331 1.00 60.97 158 SER A CA 1
ATOM 1160 C C . SER A 1 158 ? 2.440 18.189 34.216 1.00 60.97 158 SER A C 1
ATOM 1162 O O . SER A 1 158 ? 1.371 17.596 34.406 1.00 60.97 158 SER A O 1
ATOM 1164 N N . ALA A 1 159 ? 3.601 17.821 34.757 1.00 46.69 159 ALA A N 1
ATOM 1165 C CA . ALA A 1 159 ? 3.765 17.023 35.970 1.00 46.69 159 ALA A CA 1
ATOM 1166 C C . ALA A 1 159 ? 4.341 17.928 37.064 1.00 46.69 159 ALA A C 1
ATOM 1168 O O . ALA A 1 159 ? 5.140 18.822 36.698 1.00 46.69 159 ALA A O 1
#

Secondary structure (DSSP, 8-state):
------------------------------SS-SS--EEEEEEEEEEEEETTEEEEEEEEEEEEGGG-B-S--S-EETTEEPPBTT-EES-EE--SSEETTT--SS--EEES---SS-EETTEEBP-TTTSEEEESSSS-SEEEEEE------PPPS--

pLDDT: mean 73.28, std 19.45, range [24.97, 90.19]

Radius of gyration: 27.3 Å; Cα contacts (8 Å, |Δi|>4): 371; chains: 1; bounding box: 79×30×94 Å

Sequence (159 aa):
MLQESSEEKEGIQGQQVNEEKGSRTMPFINSQGPLPGIDLAPVDPYMQVTPAGEIPLVFPSTGMRATEVPKCTRVIVQGTTAHTIMDEAPVTISGPGRGMISSEVCSSSKNVKCSTKLVLQNAPSTRALMDPTVQNGKLPNSVGNTISPSQIKVMNPSA

Solvent-accessible surface area (backbone atoms only — not comparable to full-atom values): 9167 Å² total; per-residue (Å²): 135,86,83,86,89,78,90,83,90,79,81,87,79,83,82,68,82,78,73,69,89,66,85,82,78,85,63,80,84,44,38,49,27,41,78,72,18,35,31,46,13,76,58,26,46,19,39,40,85,46,100,92,46,75,43,84,44,74,35,51,28,38,25,46,54,77,64,38,54,74,76,30,82,87,46,74,42,67,91,36,59,30,38,31,47,82,29,40,19,72,54,27,53,44,46,102,28,32,20,69,72,34,65,35,47,56,21,33,25,36,44,78,38,53,40,94,83,48,69,50,90,93,32,34,24,23,37,50,71,75,19,42,23,36,28,33,29,97,52,58,38,22,66,24,31,29,49,40,62,63,87,60,70,86,82,74,92,79,131

Foldseek 3Di:
DDDDDDDDDDDDDDPDDPVPVDPPQDDDDCLPADPFKKWKFQFFWFWDDDPVGTDIDTHIKIATPVQKDDPQPPDDDNRHRRHFQPIKRAWIDGDCGATPFARARIGMKGWPDADPPDAGPNTGGHDFPPTWMFGGHPRGSTITTIDYDTDGDDDDPDD

Mean predicted aligned error: 12.84 Å